Protein AF-A0A956S5B0-F1 (afdb_monomer)

pLDDT: mean 70.95, std 14.26, range [40.69, 93.38]

Solvent-accessible surface area (backbone atoms only — not comparable to full-atom values): 7089 Å² total; per-residue (Å²): 135,54,72,69,58,54,52,59,51,52,63,72,41,64,66,35,75,62,47,86,40,82,86,48,58,55,83,52,74,64,41,53,55,21,19,76,57,30,13,37,21,35,34,30,48,21,89,66,59,63,68,65,48,52,72,68,37,77,82,51,85,85,69,52,80,87,71,43,57,55,57,28,72,55,91,40,70,67,60,47,50,52,51,52,54,50,61,73,67,53,52,71,69,57,52,50,51,48,15,51,54,18,29,54,49,32,61,71,66,64,26,72,69,46,52,50,52,49,48,62,69,72,76,104

Radius of gyration: 15.04 Å; Cα contacts (8 Å, |Δi|>4): 148; chains: 1; bounding box: 33×38×43 Å

Mean predicted aligned error: 8.7 Å

Structure (mmCIF, N/CA/C/O backbone):
data_AF-A0A956S5B0-F1
#
_entry.id   AF-A0A956S5B0-F1
#
loop_
_atom_site.group_PDB
_atom_site.id
_atom_site.type_symbol
_atom_site.label_atom_id
_atom_site.label_alt_id
_atom_site.label_comp_id
_atom_site.label_asym_id
_atom_site.label_entity_id
_atom_site.label_seq_id
_atom_site.pdbx_PDB_ins_code
_atom_site.Cartn_x
_atom_site.Cartn_y
_atom_site.Cartn_z
_atom_site.occupancy
_atom_site.B_iso_or_equiv
_atom_site.auth_seq_id
_atom_site.auth_comp_id
_atom_site.auth_asym_id
_atom_site.auth_atom_id
_atom_site.pdbx_PDB_model_num
ATOM 1 N N . VAL A 1 1 ? -1.842 -23.746 3.520 1.00 68.19 1 VAL A N 1
ATOM 2 C CA . VAL A 1 1 ? -2.704 -22.700 2.929 1.00 68.19 1 VAL A CA 1
ATOM 3 C C . VAL A 1 1 ? -2.351 -22.608 1.459 1.00 68.19 1 VAL A C 1
ATOM 5 O O . VAL A 1 1 ? -1.166 -22.553 1.149 1.00 68.19 1 VAL A O 1
ATOM 8 N N . SER A 1 2 ? -3.331 -22.702 0.570 1.00 86.69 2 SER A N 1
ATOM 9 C CA . SER A 1 2 ? -3.128 -22.567 -0.876 1.00 86.69 2 SER A CA 1
ATOM 10 C C . SER A 1 2 ? -3.031 -21.095 -1.295 1.00 86.69 2 SER A C 1
ATOM 12 O O . SER A 1 2 ? -3.563 -20.217 -0.619 1.00 86.69 2 SER A O 1
ATOM 14 N N . ASN A 1 3 ? -2.403 -20.813 -2.441 1.00 75.88 3 ASN A N 1
ATOM 15 C CA . ASN A 1 3 ? -2.327 -19.443 -2.973 1.00 75.88 3 ASN A CA 1
ATOM 16 C C . ASN A 1 3 ? -3.719 -18.840 -3.225 1.00 75.88 3 ASN A C 1
ATOM 18 O O . ASN A 1 3 ? -3.921 -17.650 -3.009 1.00 75.88 3 ASN A O 1
ATOM 22 N N . VAL A 1 4 ? -4.693 -19.662 -3.628 1.00 83.69 4 VAL A N 1
ATOM 23 C CA . VAL A 1 4 ? -6.085 -19.228 -3.823 1.00 83.69 4 VAL A CA 1
ATOM 24 C C . VAL A 1 4 ? -6.693 -18.747 -2.505 1.00 83.69 4 VAL A C 1
ATOM 26 O O . VAL A 1 4 ? -7.272 -17.666 -2.457 1.00 83.69 4 VAL A O 1
ATOM 29 N N . GLU A 1 5 ? -6.510 -19.502 -1.419 1.00 85.38 5 GLU A N 1
ATOM 30 C CA . GLU A 1 5 ? -6.993 -19.104 -0.091 1.00 85.38 5 GLU A CA 1
ATOM 31 C C . GLU A 1 5 ? -6.327 -17.814 0.401 1.00 85.38 5 GLU A C 1
ATOM 33 O O . GLU A 1 5 ? -7.009 -16.945 0.939 1.00 85.38 5 GLU A O 1
ATOM 38 N N . VAL A 1 6 ? -5.021 -17.646 0.165 1.00 79.94 6 VAL A N 1
ATOM 39 C CA . VAL A 1 6 ? -4.300 -16.409 0.515 1.00 79.94 6 VAL A CA 1
ATOM 40 C C . VAL A 1 6 ? -4.884 -15.202 -0.222 1.00 79.94 6 VAL A C 1
ATOM 42 O O . VAL A 1 6 ? -5.093 -14.155 0.389 1.00 79.94 6 VAL A O 1
ATOM 45 N N . MET A 1 7 ? -5.196 -15.338 -1.513 1.00 79.00 7 MET A N 1
ATOM 46 C CA . MET A 1 7 ? -5.800 -14.249 -2.287 1.00 79.00 7 MET A CA 1
ATOM 47 C C . MET A 1 7 ? -7.208 -13.901 -1.801 1.00 79.00 7 MET A C 1
ATOM 49 O O . MET A 1 7 ? -7.549 -12.723 -1.699 1.00 79.00 7 MET A O 1
ATOM 53 N N . GLU A 1 8 ? -8.016 -14.899 -1.442 1.00 85.00 8 GLU A N 1
ATOM 54 C CA . GLU A 1 8 ? -9.342 -14.664 -0.860 1.00 85.00 8 GLU A CA 1
ATOM 55 C C . GLU A 1 8 ? -9.275 -13.968 0.504 1.00 85.00 8 GLU A C 1
ATOM 57 O O . GLU A 1 8 ? -10.153 -13.169 0.834 1.00 85.00 8 GLU A O 1
ATOM 62 N N . TRP A 1 9 ? -8.228 -14.213 1.293 1.00 83.38 9 TRP A N 1
ATOM 63 C CA . TRP A 1 9 ? -8.003 -13.478 2.539 1.00 83.38 9 TRP A CA 1
ATOM 64 C C . TRP A 1 9 ? -7.612 -12.022 2.282 1.00 83.38 9 TRP A C 1
ATOM 66 O O . TRP A 1 9 ? -8.147 -11.130 2.939 1.00 83.38 9 TRP A O 1
ATOM 76 N N . LYS A 1 10 ? -6.753 -11.758 1.290 1.00 79.75 10 LYS A N 1
ATOM 77 C CA . LYS A 1 10 ? -6.334 -10.391 0.928 1.00 79.75 10 LYS A CA 1
ATOM 78 C C . LYS A 1 10 ? -7.498 -9.517 0.465 1.00 79.75 10 LYS A C 1
ATOM 80 O O . LYS A 1 10 ? -7.599 -8.372 0.893 1.00 79.75 10 LYS A O 1
ATOM 85 N N . LYS A 1 11 ? -8.441 -10.076 -0.301 1.00 82.19 11 LYS A N 1
ATOM 86 C CA . LYS A 1 11 ? -9.677 -9.378 -0.715 1.00 82.19 11 LYS A CA 1
ATOM 87 C C . LYS A 1 11 ? -10.553 -8.913 0.452 1.00 82.19 11 LYS A C 1
ATOM 89 O O . LYS A 1 11 ? -11.370 -8.018 0.284 1.00 82.19 11 LYS A O 1
ATOM 94 N N . ARG A 1 12 ? -10.431 -9.552 1.620 1.00 84.25 12 ARG A N 1
ATOM 95 C CA . ARG A 1 12 ? -11.205 -9.221 2.828 1.00 84.25 12 ARG A CA 1
ATOM 96 C C . ARG A 1 12 ? -10.456 -8.283 3.769 1.00 84.25 12 ARG A C 1
ATOM 98 O O . ARG A 1 12 ? -11.062 -7.760 4.701 1.00 84.25 12 ARG A O 1
ATOM 105 N N . ALA A 1 13 ? -9.153 -8.114 3.571 1.00 83.44 13 ALA A N 1
ATOM 106 C CA . ALA A 1 13 ? -8.345 -7.236 4.395 1.00 83.44 13 ALA A CA 1
ATOM 107 C C . ALA A 1 13 ? -8.644 -5.767 4.062 1.00 83.44 13 ALA A C 1
ATOM 109 O O . ALA A 1 13 ? -8.920 -5.414 2.921 1.00 83.44 13 ALA A O 1
ATOM 110 N N . VAL A 1 14 ? -8.568 -4.891 5.060 1.00 80.19 14 VAL A N 1
ATOM 111 C CA . VAL A 1 14 ? -8.583 -3.433 4.836 1.00 80.19 14 VAL A CA 1
ATOM 112 C C . VAL A 1 14 ? -7.152 -2.912 4.756 1.00 80.19 14 VAL A C 1
ATOM 114 O O . VAL A 1 14 ? -6.838 -2.067 3.925 1.00 80.19 14 VAL A O 1
ATOM 117 N N . ILE A 1 15 ? -6.274 -3.476 5.586 1.00 82.12 15 ILE A N 1
ATOM 118 C CA . ILE A 1 15 ? -4.868 -3.107 5.704 1.00 82.12 15 ILE A CA 1
ATOM 119 C C . ILE A 1 15 ? -4.027 -4.324 5.319 1.00 82.12 15 ILE A C 1
ATOM 121 O O . ILE A 1 15 ? -4.243 -5.419 5.842 1.00 82.12 15 ILE A O 1
ATOM 125 N N . ASN A 1 16 ? -3.067 -4.131 4.420 1.00 82.38 16 ASN A N 1
ATOM 126 C CA . ASN A 1 16 ? -2.046 -5.115 4.088 1.00 82.38 16 ASN A CA 1
ATOM 127 C C . ASN A 1 16 ? -0.700 -4.619 4.623 1.00 82.38 16 ASN A C 1
ATOM 129 O O . ASN A 1 16 ? -0.218 -3.567 4.212 1.00 82.38 16 ASN A O 1
ATOM 133 N N . ILE A 1 17 ? -0.107 -5.369 5.549 1.00 79.19 17 ILE A N 1
ATOM 134 C CA . ILE A 1 17 ? 1.226 -5.082 6.076 1.00 79.19 17 ILE A CA 1
ATOM 135 C C . ILE A 1 17 ? 2.195 -5.999 5.340 1.00 79.19 17 ILE A C 1
ATOM 137 O O . ILE A 1 17 ? 2.167 -7.209 5.558 1.00 79.19 17 ILE A O 1
ATOM 141 N N . ASP A 1 18 ? 3.018 -5.426 4.464 1.00 73.50 18 ASP A N 1
ATOM 142 C CA . ASP A 1 18 ? 3.985 -6.193 3.681 1.00 73.50 18 ASP A CA 1
ATOM 143 C C . ASP A 1 18 ? 5.207 -6.523 4.550 1.00 73.50 18 ASP A C 1
ATOM 145 O O . ASP A 1 18 ? 5.270 -7.598 5.144 1.00 73.50 18 ASP A O 1
ATOM 149 N N . GLN A 1 19 ? 6.137 -5.577 4.730 1.00 66.06 19 GLN A N 1
ATOM 150 C CA . GLN A 1 19 ? 7.245 -5.693 5.685 1.00 66.06 19 GLN A CA 1
ATOM 151 C C . GLN A 1 19 ? 7.755 -4.324 6.153 1.00 66.06 19 GLN A C 1
ATOM 153 O O . GLN A 1 19 ? 7.770 -3.356 5.393 1.00 66.06 19 GLN A O 1
ATOM 158 N N . PHE A 1 20 ? 8.278 -4.279 7.386 1.00 63.09 20 PHE A N 1
ATOM 159 C CA . PHE A 1 20 ? 9.313 -3.317 7.767 1.00 63.09 20 PHE A CA 1
ATOM 160 C C . PHE A 1 20 ? 10.682 -3.965 7.511 1.00 63.09 20 PHE A C 1
ATOM 162 O O . PHE A 1 20 ? 11.072 -4.882 8.23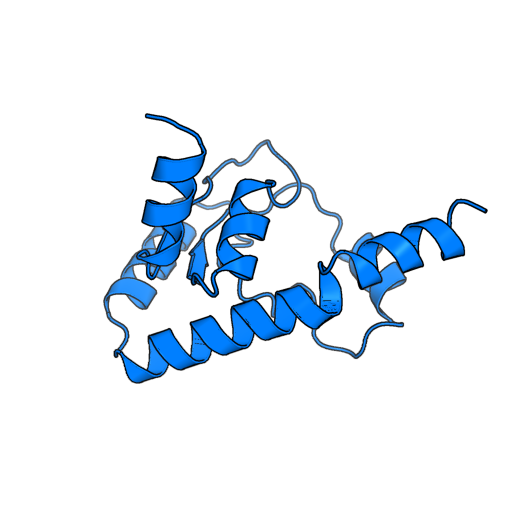5 1.00 63.09 20 PHE A O 1
ATOM 169 N N . ASN A 1 21 ? 11.426 -3.510 6.502 1.00 65.00 21 ASN A N 1
ATOM 170 C CA . ASN A 1 21 ? 12.773 -4.005 6.231 1.00 65.00 21 ASN A CA 1
ATOM 171 C C . ASN A 1 21 ? 13.719 -2.876 5.799 1.00 65.00 21 ASN A C 1
ATOM 173 O O . ASN A 1 21 ? 13.607 -2.342 4.700 1.00 65.00 21 ASN A O 1
ATOM 177 N N . THR A 1 22 ? 14.694 -2.543 6.652 1.00 60.78 22 THR A N 1
ATOM 178 C CA . THR A 1 22 ? 15.687 -1.477 6.410 1.00 60.78 22 THR A CA 1
ATOM 179 C C . THR A 1 22 ? 16.706 -1.794 5.317 1.00 60.78 22 THR A C 1
ATOM 181 O O . THR A 1 22 ? 17.440 -0.899 4.907 1.00 60.78 22 THR A O 1
ATOM 184 N N . THR A 1 23 ? 16.761 -3.046 4.854 1.00 61.38 23 THR A N 1
ATOM 185 C CA . THR A 1 23 ? 17.796 -3.562 3.942 1.00 61.38 23 THR A CA 1
ATOM 186 C C . THR A 1 23 ? 17.276 -3.941 2.556 1.00 61.38 23 THR A C 1
ATOM 188 O O . THR A 1 23 ? 18.073 -4.120 1.638 1.00 61.38 23 THR A O 1
ATOM 191 N N . VAL A 1 24 ? 15.956 -4.042 2.376 1.00 59.00 24 VAL A N 1
ATOM 192 C CA . VAL A 1 24 ? 15.327 -4.381 1.091 1.00 59.00 24 VAL A CA 1
ATOM 193 C C . VAL A 1 24 ? 14.846 -3.108 0.408 1.00 59.00 24 VAL A C 1
ATOM 195 O O . VAL A 1 24 ? 14.195 -2.273 1.033 1.00 59.00 24 VAL A O 1
ATOM 198 N N . GLY A 1 25 ? 15.198 -2.946 -0.870 1.00 53.97 25 GLY A N 1
ATOM 199 C CA . GLY A 1 25 ? 14.730 -1.833 -1.688 1.00 53.97 25 GLY A CA 1
ATOM 200 C C . GLY A 1 25 ? 13.590 -2.207 -2.625 1.00 53.97 25 GLY A C 1
ATOM 201 O O . GLY A 1 25 ? 13.594 -3.306 -3.171 1.00 53.97 25 GLY A O 1
ATOM 202 N N . ASN A 1 26 ? 12.679 -1.254 -2.848 1.00 58.28 26 ASN A N 1
ATOM 203 C CA . ASN A 1 26 ? 11.423 -1.364 -3.609 1.00 58.28 26 ASN A CA 1
ATOM 204 C C . ASN A 1 26 ? 10.252 -2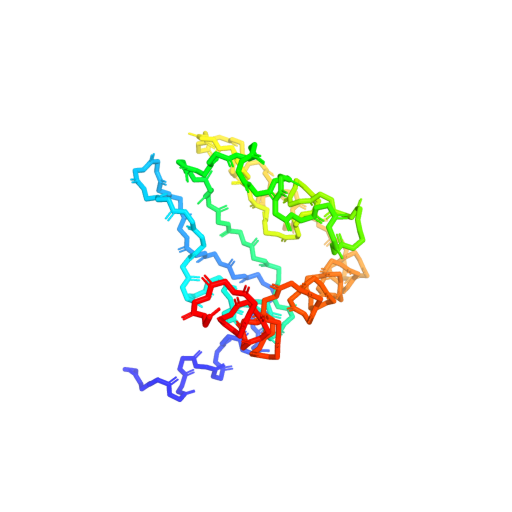.072 -2.902 1.00 58.28 26 ASN A C 1
ATOM 206 O O . ASN A 1 26 ? 10.403 -2.698 -1.858 1.00 58.28 26 ASN A O 1
ATOM 210 N N . PHE A 1 27 ? 9.065 -1.939 -3.503 1.00 64.50 27 PHE A N 1
ATOM 211 C CA . PHE A 1 27 ? 7.852 -2.654 -3.112 1.00 64.50 27 PHE A CA 1
ATOM 212 C C . PHE A 1 27 ? 7.945 -4.131 -3.500 1.00 64.50 27 PHE A C 1
ATOM 214 O O . PHE A 1 27 ? 8.327 -4.464 -4.626 1.00 64.50 27 PHE A O 1
ATOM 221 N N . GLY A 1 28 ? 7.568 -5.017 -2.579 1.00 66.38 28 GLY A N 1
ATOM 222 C CA . GLY A 1 28 ? 7.393 -6.432 -2.878 1.00 66.38 28 GLY A CA 1
ATOM 223 C C . GLY A 1 28 ? 6.166 -6.679 -3.760 1.00 66.38 28 GLY A C 1
ATOM 224 O O . GLY A 1 28 ? 5.251 -5.856 -3.841 1.00 66.38 28 GLY A O 1
ATOM 225 N N . ILE A 1 29 ? 6.108 -7.857 -4.388 1.00 73.00 29 ILE A N 1
ATOM 226 C CA . ILE A 1 29 ? 4.917 -8.308 -5.132 1.00 73.00 29 ILE A CA 1
ATOM 227 C C . ILE A 1 29 ? 3.659 -8.293 -4.248 1.00 73.00 29 ILE A C 1
ATOM 229 O O . ILE A 1 29 ? 2.566 -7.972 -4.700 1.00 73.00 29 ILE A O 1
ATOM 233 N N . THR A 1 30 ? 3.835 -8.546 -2.957 1.00 76.69 30 THR A N 1
ATOM 234 C CA . THR A 1 30 ? 2.822 -8.539 -1.901 1.00 76.69 30 THR A CA 1
ATOM 235 C C . THR A 1 30 ? 2.209 -7.161 -1.650 1.00 76.69 30 THR A C 1
ATOM 237 O O . THR A 1 30 ? 1.002 -7.086 -1.404 1.00 76.69 30 THR A O 1
ATOM 240 N N . SER A 1 31 ? 2.992 -6.082 -1.761 1.00 79.50 31 SER A N 1
ATOM 241 C CA . SER A 1 31 ? 2.488 -4.702 -1.754 1.00 79.50 31 SER A CA 1
ATOM 242 C C . SER A 1 31 ? 1.616 -4.418 -2.978 1.00 79.50 31 SER A C 1
ATOM 244 O O . SER A 1 31 ? 0.512 -3.897 -2.836 1.00 79.50 31 SER A O 1
ATOM 246 N N . ILE A 1 32 ? 2.061 -4.824 -4.173 1.00 78.19 32 ILE A N 1
ATOM 247 C CA . ILE A 1 32 ? 1.297 -4.643 -5.422 1.00 78.19 32 ILE A CA 1
ATOM 248 C C . ILE A 1 32 ? -0.025 -5.417 -5.364 1.00 78.19 32 ILE A C 1
ATOM 250 O O . ILE A 1 32 ? -1.078 -4.880 -5.695 1.00 78.19 32 ILE A O 1
ATOM 254 N N . GLU A 1 33 ? 0.005 -6.659 -4.881 1.00 79.94 33 GLU A N 1
ATOM 255 C CA . GLU A 1 33 ? -1.197 -7.463 -4.646 1.00 79.94 33 GLU A CA 1
ATOM 256 C C . GLU A 1 33 ? -2.167 -6.787 -3.669 1.00 79.94 33 GLU A C 1
ATOM 258 O O . GLU A 1 33 ? -3.380 -6.906 -3.836 1.00 79.94 33 GLU A O 1
ATOM 263 N N . GLY A 1 34 ? 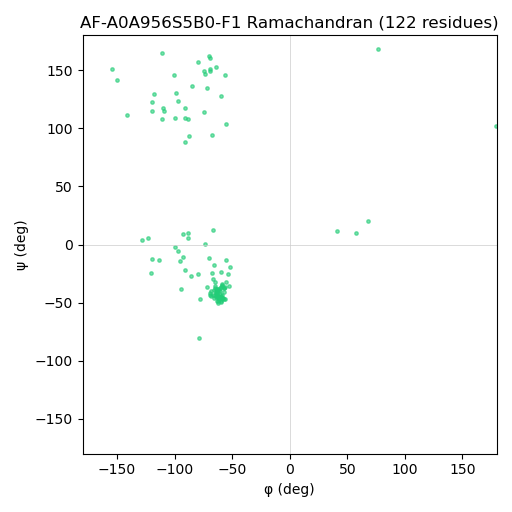-1.652 -6.068 -2.668 1.00 81.56 34 GLY A N 1
ATOM 264 C CA . GLY A 1 34 ? -2.473 -5.252 -1.778 1.00 81.56 34 GLY A CA 1
ATOM 265 C C . GLY A 1 34 ? -3.203 -4.142 -2.528 1.00 81.56 34 GLY A C 1
ATOM 266 O O . GLY A 1 34 ? -4.422 -4.020 -2.432 1.00 81.56 34 GLY A O 1
ATOM 267 N N . LEU A 1 35 ? -2.470 -3.378 -3.336 1.00 78.75 35 LEU A N 1
ATOM 268 C CA . LEU A 1 35 ? -3.044 -2.272 -4.102 1.00 78.75 35 LEU A CA 1
ATOM 269 C C . LEU A 1 35 ? -4.087 -2.738 -5.130 1.00 78.75 35 LEU A C 1
ATOM 271 O O . LEU A 1 35 ? -5.125 -2.097 -5.274 1.00 78.75 35 LEU A O 1
ATOM 275 N N . ILE A 1 36 ? -3.861 -3.879 -5.794 1.00 81.62 36 ILE A N 1
ATOM 276 C CA . ILE A 1 36 ? -4.818 -4.482 -6.745 1.00 81.62 36 ILE A CA 1
ATOM 277 C C . ILE A 1 36 ? -6.177 -4.742 -6.089 1.00 81.62 36 ILE A C 1
ATOM 279 O O . ILE A 1 36 ? -7.216 -4.586 -6.725 1.00 81.62 36 ILE A O 1
ATOM 283 N N . ASN A 1 37 ? -6.174 -5.146 -4.819 1.00 82.00 37 ASN A N 1
ATOM 284 C CA . ASN A 1 37 ? -7.393 -5.415 -4.060 1.00 82.00 37 ASN A CA 1
ATOM 285 C C . ASN A 1 37 ? -7.938 -4.163 -3.348 1.00 82.00 37 ASN A C 1
ATOM 287 O O . ASN A 1 37 ? -8.885 -4.274 -2.571 1.00 82.00 37 ASN A O 1
ATOM 291 N N . GLY A 1 38 ? -7.344 -2.986 -3.579 1.00 75.19 38 GLY A N 1
ATOM 292 C CA . GLY A 1 38 ? -7.701 -1.744 -2.896 1.00 75.19 38 GLY A CA 1
ATOM 293 C C . GLY A 1 38 ? -7.351 -1.750 -1.406 1.00 75.19 38 GLY A C 1
ATOM 294 O O . GLY A 1 38 ? -7.935 -0.988 -0.641 1.00 75.19 38 GLY A O 1
ATOM 295 N N . ASN A 1 39 ? -6.440 -2.609 -0.946 1.00 82.19 39 ASN A N 1
ATOM 296 C CA . ASN A 1 39 ? -5.998 -2.565 0.444 1.00 82.19 39 ASN A CA 1
ATOM 297 C C . ASN A 1 39 ? -5.170 -1.297 0.697 1.00 82.19 39 ASN A C 1
ATOM 299 O O . ASN A 1 39 ? -4.415 -0.848 -0.166 1.00 82.19 39 ASN A O 1
ATOM 303 N N . ILE A 1 40 ? -5.230 -0.788 1.926 1.00 80.06 40 ILE A N 1
ATOM 304 C CA . ILE A 1 40 ? -4.265 0.191 2.430 1.00 80.06 40 ILE A CA 1
ATOM 305 C C . ILE A 1 40 ? -2.965 -0.560 2.707 1.00 80.06 40 ILE A C 1
ATOM 307 O O . ILE A 1 40 ? -2.930 -1.441 3.568 1.00 80.06 40 ILE A O 1
ATOM 311 N N . VAL A 1 41 ? -1.905 -0.256 1.964 1.00 79.31 41 VAL A N 1
ATOM 312 C CA . VAL A 1 41 ? -0.643 -1.000 2.058 1.00 79.31 41 VAL A CA 1
ATOM 313 C C . VAL A 1 41 ? 0.331 -0.265 2.968 1.00 79.31 41 VAL A C 1
ATOM 315 O O . VAL A 1 41 ? 0.680 0.884 2.716 1.00 79.31 41 VAL A O 1
ATOM 318 N N . LEU A 1 42 ? 0.807 -0.942 4.011 1.00 78.19 42 LEU A N 1
ATOM 319 C CA . LEU A 1 42 ? 1.851 -0.454 4.906 1.00 78.19 42 LEU A CA 1
ATOM 320 C C . LEU A 1 42 ? 3.124 -1.262 4.661 1.00 78.19 42 LEU A C 1
ATOM 322 O O . LEU A 1 42 ? 3.173 -2.472 4.891 1.00 78.19 42 LEU A O 1
ATOM 326 N N . SER A 1 43 ? 4.158 -0.5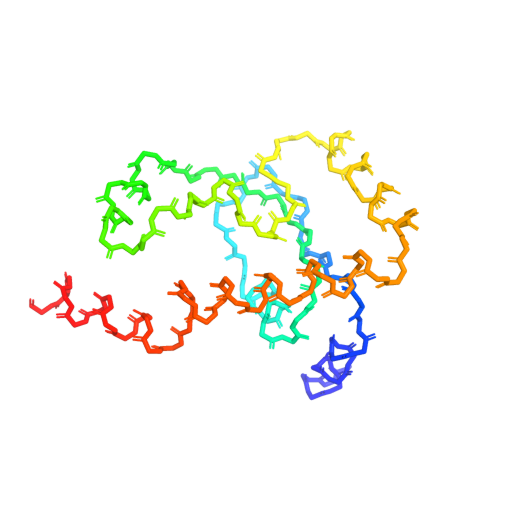88 4.176 1.00 74.50 43 SER A N 1
ATOM 327 C CA . SER A 1 43 ? 5.434 -1.188 3.787 1.00 74.50 43 SER A CA 1
ATOM 328 C C . SER A 1 43 ? 6.530 -0.166 4.002 1.00 74.50 43 SER A C 1
ATOM 330 O O . SER A 1 43 ? 6.321 0.999 3.664 1.00 74.50 43 SER A O 1
ATOM 332 N N . THR A 1 44 ? 7.711 -0.588 4.466 1.00 66.19 44 THR A N 1
ATOM 333 C CA . THR A 1 44 ? 8.869 0.305 4.409 1.00 66.19 44 THR A CA 1
ATOM 334 C C . THR A 1 44 ? 9.586 0.263 3.085 1.00 66.19 44 THR A C 1
ATOM 336 O O . THR A 1 44 ? 9.807 -0.789 2.491 1.00 66.19 44 THR A O 1
ATOM 339 N N . TYR A 1 45 ? 9.936 1.452 2.614 1.00 61.16 45 TYR A N 1
ATOM 340 C CA . TYR A 1 45 ? 10.608 1.651 1.346 1.00 61.16 45 TYR A CA 1
ATOM 341 C C . TYR A 1 45 ? 12.037 2.119 1.600 1.00 61.16 45 TYR A C 1
ATOM 343 O O . TYR A 1 45 ? 12.268 3.254 2.017 1.00 61.16 45 TYR A O 1
ATOM 351 N N . ASN A 1 46 ? 13.013 1.243 1.363 1.00 55.19 46 ASN A N 1
ATOM 352 C CA . ASN A 1 46 ? 14.430 1.584 1.471 1.00 55.19 46 ASN A CA 1
ATOM 353 C C . ASN A 1 46 ? 15.105 1.599 0.098 1.00 55.19 46 ASN A C 1
ATOM 355 O O . ASN A 1 46 ? 14.560 1.126 -0.888 1.00 55.19 46 ASN A O 1
ATOM 359 N N . HIS A 1 47 ? 16.296 2.192 0.020 1.00 49.91 47 HIS A N 1
ATOM 360 C CA . HIS A 1 47 ? 17.209 2.111 -1.134 1.00 49.91 47 HIS A CA 1
ATOM 361 C C . HIS A 1 47 ? 16.704 2.563 -2.504 1.00 49.91 47 HIS A C 1
ATOM 363 O O . HIS A 1 47 ? 17.418 2.408 -3.493 1.00 49.91 47 HIS A O 1
ATOM 369 N N . VAL A 1 48 ? 15.541 3.191 -2.581 1.00 52.16 48 VAL A N 1
ATOM 370 C CA . VAL A 1 48 ? 15.100 3.763 -3.839 1.00 52.16 48 VAL A CA 1
ATOM 371 C C . VAL A 1 48 ? 15.564 5.193 -3.917 1.00 52.16 48 VAL A C 1
ATOM 373 O O . VAL A 1 48 ? 15.199 6.053 -3.113 1.00 52.16 48 VAL A O 1
ATOM 376 N N . ASN A 1 49 ? 16.396 5.435 -4.917 1.00 48.72 49 ASN A N 1
ATOM 377 C CA . ASN A 1 49 ? 16.805 6.766 -5.274 1.00 48.72 49 ASN A CA 1
ATOM 378 C C . ASN A 1 49 ? 15.573 7.503 -5.819 1.00 48.72 49 ASN A C 1
ATOM 380 O O . ASN A 1 49 ? 15.223 7.377 -6.990 1.00 48.72 49 ASN A O 1
ATOM 384 N N . LEU A 1 50 ? 14.877 8.248 -4.954 1.00 47.06 50 LEU A N 1
ATOM 385 C CA . LEU A 1 50 ? 13.692 9.038 -5.317 1.00 47.06 50 LEU A CA 1
ATOM 386 C C . LEU A 1 50 ? 13.973 9.979 -6.502 1.00 47.06 50 LEU A C 1
ATOM 388 O O . LEU A 1 50 ? 13.066 10.279 -7.269 1.00 47.06 50 LEU A O 1
ATOM 392 N N . ILE A 1 51 ? 15.243 10.360 -6.686 1.00 40.69 51 ILE A N 1
ATOM 393 C CA . ILE A 1 51 ? 15.767 11.129 -7.820 1.00 40.69 51 ILE A CA 1
ATOM 394 C C . ILE A 1 51 ? 15.669 10.361 -9.151 1.00 40.69 51 ILE A C 1
ATOM 396 O O . ILE A 1 51 ? 15.385 10.966 -10.183 1.00 40.69 51 ILE A O 1
ATOM 400 N N . ASP A 1 52 ? 15.896 9.046 -9.163 1.00 45.22 52 ASP A N 1
ATOM 401 C CA . ASP A 1 52 ? 15.829 8.235 -10.390 1.00 45.22 52 ASP A CA 1
ATOM 402 C C . ASP A 1 52 ? 14.388 7.899 -10.769 1.00 45.22 52 ASP A C 1
ATOM 404 O O . ASP A 1 52 ? 14.067 7.734 -11.947 1.00 45.22 52 ASP A O 1
ATOM 408 N N . ILE A 1 53 ? 13.492 7.877 -9.784 1.00 46.66 53 ILE A N 1
ATOM 409 C CA . ILE A 1 53 ? 12.069 7.754 -10.061 1.00 46.66 53 ILE A CA 1
ATOM 410 C C . ILE A 1 53 ? 11.485 9.091 -10.521 1.00 46.66 53 ILE A C 1
ATOM 412 O O . ILE A 1 53 ? 10.835 9.120 -11.563 1.00 46.66 53 ILE A O 1
ATOM 416 N N . SER A 1 54 ? 11.773 10.212 -9.854 1.00 42.22 54 SER A N 1
ATOM 417 C CA . SER A 1 54 ? 11.272 11.518 -10.302 1.00 42.22 54 SER A CA 1
ATOM 418 C C . SER A 1 54 ? 11.698 11.840 -11.742 1.00 42.22 54 SER A C 1
ATOM 420 O O . SER A 1 54 ? 10.886 12.325 -12.520 1.00 42.22 54 SER A O 1
ATOM 422 N N . LYS A 1 55 ? 12.927 11.470 -12.142 1.00 44.53 55 LYS A N 1
ATOM 423 C CA . LYS A 1 55 ? 13.430 11.659 -13.517 1.00 44.53 55 LYS A CA 1
ATOM 424 C C . LYS A 1 55 ? 12.712 10.819 -14.579 1.00 44.53 55 LYS A C 1
ATOM 426 O O . LYS A 1 55 ? 12.649 11.237 -15.731 1.00 44.53 55 LYS A O 1
ATOM 431 N N . ASN A 1 56 ? 12.189 9.645 -14.221 1.00 43.75 56 ASN A N 1
ATOM 432 C CA . ASN A 1 56 ? 11.435 8.787 -15.144 1.00 43.75 56 ASN A CA 1
ATOM 433 C C . ASN A 1 56 ? 9.923 9.078 -15.126 1.00 43.75 56 ASN A C 1
ATOM 435 O O . ASN A 1 56 ? 9.228 8.781 -16.098 1.00 43.75 56 ASN A O 1
ATOM 439 N N . TYR A 1 57 ? 9.420 9.683 -14.047 1.00 42.50 57 TYR A N 1
ATOM 440 C CA . TYR A 1 57 ? 7.994 9.920 -13.821 1.00 42.50 57 TYR A CA 1
ATOM 441 C C . TYR A 1 57 ? 7.533 11.343 -14.149 1.00 42.50 57 TYR A C 1
ATOM 443 O O . TYR A 1 57 ? 6.335 11.577 -14.153 1.00 42.50 57 TYR A O 1
ATOM 451 N N . ASP A 1 58 ? 8.409 12.265 -14.566 1.00 42.31 58 ASP A N 1
ATOM 452 C CA . ASP A 1 58 ? 7.989 13.561 -15.140 1.00 42.31 58 ASP A CA 1
ATOM 453 C C . ASP A 1 58 ? 7.032 13.415 -16.356 1.00 42.31 58 ASP A C 1
ATOM 455 O O . ASP A 1 58 ? 6.378 14.376 -16.764 1.00 42.31 58 ASP A O 1
ATOM 459 N N . LYS A 1 59 ? 6.903 12.203 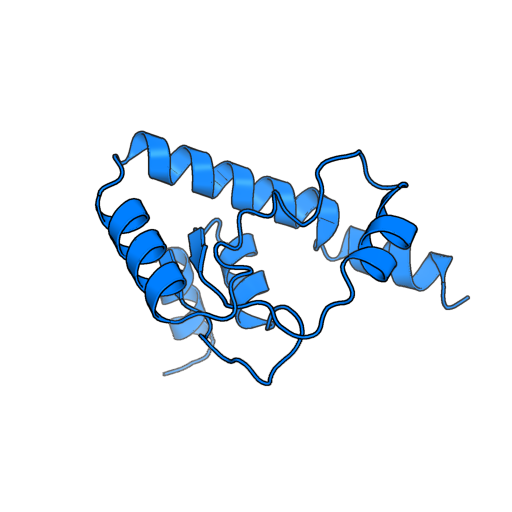-16.924 1.00 44.12 59 LYS A N 1
ATOM 460 C CA . LYS A 1 59 ? 5.954 11.842 -17.995 1.00 44.12 59 LYS A CA 1
ATOM 461 C C . LYS A 1 59 ? 4.606 11.275 -17.516 1.00 44.12 59 LYS A C 1
ATOM 463 O O . LYS A 1 59 ? 3.710 11.126 -18.346 1.00 44.12 59 LYS A O 1
ATOM 468 N N . ILE A 1 60 ? 4.448 10.945 -16.234 1.00 41.78 60 ILE A N 1
ATOM 469 C CA . ILE A 1 60 ? 3.225 10.374 -15.646 1.00 41.78 60 ILE A CA 1
ATOM 470 C C . ILE A 1 60 ? 2.764 11.376 -14.581 1.00 41.78 60 ILE A C 1
ATOM 472 O O . ILE A 1 60 ? 3.525 11.735 -13.693 1.00 41.78 60 ILE A O 1
ATOM 476 N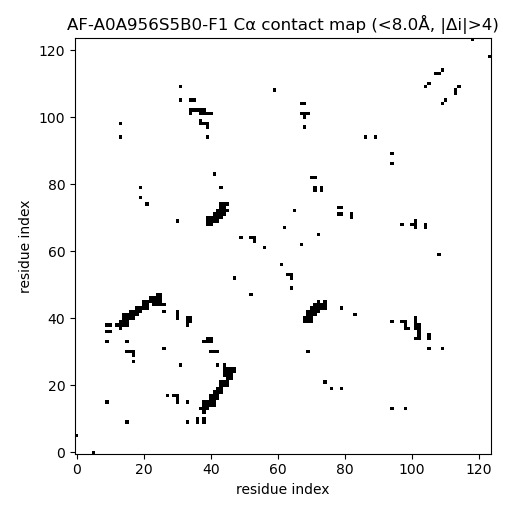 N . GLY A 1 61 ? 1.600 11.990 -14.772 1.00 41.22 61 GLY A N 1
ATOM 477 C CA . GLY A 1 61 ? 1.309 13.330 -14.263 1.00 41.22 61 GLY A CA 1
ATOM 478 C C . GLY A 1 61 ? 1.504 13.535 -12.757 1.00 41.22 61 GLY A C 1
ATOM 479 O O . GLY A 1 61 ? 0.622 13.217 -11.988 1.00 41.22 61 GLY A O 1
ATOM 480 N N . LYS A 1 62 ? 2.604 14.187 -12.358 1.00 42.84 62 LYS A N 1
ATOM 481 C CA . LYS A 1 62 ? 2.806 15.030 -11.153 1.00 42.84 62 LYS A CA 1
ATOM 482 C C . LYS A 1 62 ? 2.228 14.611 -9.782 1.00 42.84 62 LYS A C 1
ATOM 484 O O . LYS A 1 62 ? 2.332 15.422 -8.864 1.00 42.84 62 LYS A O 1
ATOM 489 N N . LYS A 1 63 ? 1.725 13.398 -9.560 1.00 46.19 63 LYS A N 1
ATOM 490 C CA . LYS A 1 63 ? 1.635 12.834 -8.210 1.00 46.19 63 LYS A CA 1
ATOM 491 C C . LYS A 1 63 ? 2.943 12.118 -7.929 1.00 46.19 63 LYS A C 1
ATOM 493 O O . LYS A 1 63 ? 3.286 11.111 -8.540 1.00 46.19 63 LYS A O 1
ATOM 498 N N . SER A 1 64 ? 3.738 12.730 -7.063 1.00 51.88 64 SER A N 1
ATOM 499 C CA . SER A 1 64 ? 5.028 12.192 -6.644 1.00 51.88 64 SER A CA 1
ATOM 500 C C . SER A 1 64 ? 4.839 10.789 -6.062 1.00 51.88 64 SER A C 1
ATOM 502 O O . SER A 1 64 ? 3.870 10.555 -5.350 1.00 51.88 64 SER A O 1
ATOM 504 N N . LEU A 1 65 ? 5.794 9.872 -6.248 1.00 50.31 65 LEU A N 1
ATOM 505 C CA . LEU A 1 65 ? 5.852 8.629 -5.461 1.00 50.31 65 LEU A CA 1
ATOM 506 C C . LEU A 1 65 ? 5.795 8.853 -3.942 1.00 50.31 65 LEU A C 1
ATOM 508 O O . LEU A 1 65 ? 5.501 7.932 -3.189 1.00 50.31 65 LEU A O 1
ATOM 512 N N . VAL A 1 66 ? 6.100 10.066 -3.485 1.00 48.94 66 VAL A N 1
ATOM 513 C CA . VAL A 1 66 ? 5.969 10.477 -2.083 1.00 48.94 66 VAL A CA 1
ATOM 514 C C . VAL A 1 66 ? 4.498 10.539 -1.640 1.00 48.94 66 VAL A C 1
ATOM 516 O O . VAL A 1 66 ? 4.214 10.372 -0.461 1.00 48.94 66 VAL A O 1
ATOM 519 N N . GLU A 1 67 ? 3.568 10.718 -2.578 1.00 52.56 67 GLU A N 1
ATOM 520 C CA . GLU A 1 67 ? 2.111 10.678 -2.379 1.00 52.56 67 GLU A CA 1
ATOM 521 C C . GLU A 1 67 ? 1.528 9.281 -2.640 1.00 52.56 67 GLU A C 1
ATOM 523 O O . GLU A 1 67 ? 0.312 9.110 -2.698 1.00 52.56 67 GLU A O 1
ATOM 528 N N . CYS A 1 68 ? 2.389 8.273 -2.812 1.00 60.53 68 CYS A N 1
ATOM 529 C CA . CYS A 1 68 ? 1.966 6.891 -2.931 1.00 60.53 68 CYS A CA 1
ATOM 530 C C . CYS A 1 68 ? 1.202 6.485 -1.657 1.00 60.53 68 CYS A C 1
ATOM 532 O O . CYS A 1 68 ? 1.765 6.586 -0.563 1.00 60.53 68 CYS A O 1
ATOM 534 N N . PRO A 1 69 ? -0.018 5.931 -1.763 1.00 59.25 69 PRO A N 1
ATOM 535 C CA . PRO A 1 69 ? -0.776 5.399 -0.623 1.00 59.25 69 PRO A CA 1
ATOM 536 C C . PRO A 1 69 ? -0.142 4.155 0.029 1.00 59.25 69 PRO A C 1
ATOM 538 O O . PRO A 1 69 ? -0.779 3.474 0.829 1.00 59.25 69 PRO A O 1
ATOM 541 N N . ILE A 1 70 ? 1.115 3.846 -0.313 1.00 60.94 70 ILE A N 1
ATOM 542 C CA . ILE A 1 70 ? 1.921 2.812 0.327 1.00 60.94 70 ILE A CA 1
ATOM 543 C C . ILE A 1 70 ? 2.615 3.476 1.515 1.00 60.94 70 ILE A C 1
ATOM 545 O O . ILE A 1 70 ? 3.653 4.130 1.385 1.00 60.94 70 ILE A O 1
ATOM 549 N N . ILE A 1 71 ? 2.004 3.382 2.686 1.00 60.28 71 ILE A N 1
ATOM 550 C CA . ILE A 1 71 ? 2.395 4.205 3.824 1.00 60.28 71 ILE A CA 1
ATOM 551 C C . ILE A 1 71 ? 3.454 3.457 4.648 1.00 60.28 71 ILE A C 1
ATOM 553 O O . ILE A 1 71 ? 3.142 2.726 5.578 1.00 60.28 71 ILE A O 1
ATOM 557 N N . ASP A 1 72 ? 4.726 3.643 4.286 1.00 60.09 72 ASP A N 1
ATOM 558 C CA . ASP A 1 72 ? 5.730 4.321 5.120 1.00 60.09 72 ASP A CA 1
ATOM 559 C C . ASP A 1 72 ? 7.118 4.369 4.445 1.00 60.09 72 ASP A C 1
ATOM 561 O O . ASP A 1 72 ? 7.907 3.439 4.503 1.00 60.09 72 ASP A O 1
ATOM 565 N N . ILE A 1 73 ? 7.501 5.507 3.867 1.00 57.25 73 ILE A N 1
ATOM 566 C CA . ILE A 1 73 ? 8.871 5.710 3.350 1.00 57.25 73 ILE A CA 1
ATOM 567 C C . ILE A 1 73 ? 9.926 5.905 4.456 1.00 57.25 73 ILE A C 1
ATOM 569 O O . ILE A 1 73 ? 11.094 6.175 4.167 1.00 57.25 73 ILE A O 1
ATOM 573 N N . SER A 1 74 ? 9.527 5.857 5.731 1.00 59.72 74 SER A N 1
ATOM 574 C CA . SER A 1 74 ? 10.457 6.044 6.835 1.00 59.72 74 SER A CA 1
ATOM 575 C C . SER A 1 74 ? 11.340 4.810 7.039 1.00 59.72 74 SER A C 1
ATOM 577 O O . SER A 1 74 ? 10.946 3.664 6.833 1.00 59.72 74 SER A O 1
ATOM 579 N N . LYS A 1 75 ? 12.564 5.053 7.513 1.00 67.00 75 LYS A N 1
ATOM 580 C CA . LYS A 1 75 ? 13.491 3.991 7.935 1.00 67.00 75 LYS A CA 1
ATOM 581 C C . LYS A 1 75 ? 13.315 3.599 9.404 1.00 67.00 75 LYS A C 1
ATOM 583 O O . LYS A 1 75 ? 14.177 2.928 9.964 1.00 67.00 75 LYS A O 1
ATOM 588 N N . SER A 1 76 ? 12.259 4.078 10.060 1.00 76.62 76 SER A N 1
ATOM 589 C CA . SER A 1 76 ? 12.115 4.020 11.511 1.00 76.62 76 SER A CA 1
ATOM 590 C C . SER A 1 76 ? 10.889 3.220 11.910 1.00 76.62 76 SER A C 1
ATOM 592 O O . SER A 1 76 ? 9.761 3.571 11.573 1.00 76.62 76 SER A O 1
ATOM 594 N N . VAL A 1 77 ? 11.120 2.182 12.713 1.00 77.69 77 VAL A N 1
ATOM 595 C CA . VAL A 1 77 ? 10.055 1.342 13.279 1.00 77.69 77 VAL A CA 1
ATOM 596 C C . VAL A 1 77 ? 9.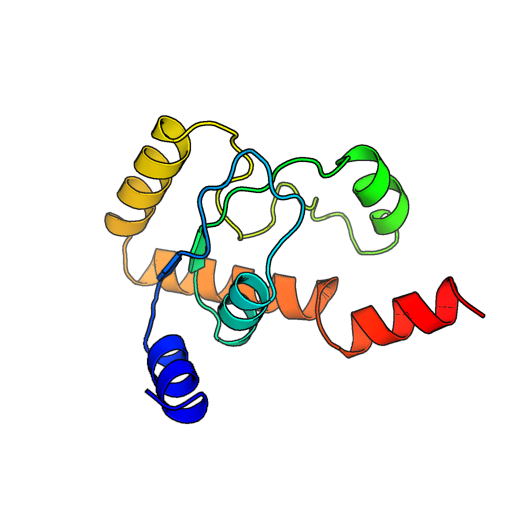045 2.182 14.061 1.00 77.69 77 VAL A C 1
ATOM 598 O O . VAL A 1 77 ? 7.846 1.924 13.998 1.00 77.69 77 VAL A O 1
ATOM 601 N N . ASN A 1 78 ? 9.506 3.219 14.767 1.00 82.19 78 ASN A N 1
ATOM 602 C CA . ASN A 1 78 ? 8.619 4.073 15.554 1.00 82.19 78 ASN A CA 1
ATOM 603 C C . ASN A 1 78 ? 7.662 4.869 14.660 1.00 82.19 78 ASN A C 1
ATOM 605 O O . ASN A 1 78 ? 6.476 4.938 14.958 1.00 82.19 78 ASN A O 1
ATOM 609 N N . TYR A 1 79 ? 8.151 5.431 13.551 1.00 78.00 79 TYR A N 1
ATOM 610 C CA . TYR A 1 79 ? 7.298 6.168 12.613 1.00 78.00 79 TYR A CA 1
ATOM 611 C C . TYR A 1 79 ? 6.316 5.239 11.892 1.00 78.00 79 TYR A C 1
ATOM 613 O O . TYR A 1 79 ? 5.142 5.585 11.766 1.00 78.00 79 TYR A O 1
ATOM 621 N N . PHE A 1 80 ? 6.764 4.041 11.503 1.00 79.00 80 PHE A N 1
ATOM 622 C CA . PHE A 1 80 ? 5.890 2.999 10.964 1.00 79.00 80 PHE A CA 1
ATOM 623 C C . PHE A 1 80 ? 4.754 2.652 11.941 1.00 79.00 80 PHE A C 1
ATOM 625 O O . PHE A 1 80 ? 3.586 2.614 11.560 1.00 79.00 80 PHE A O 1
ATOM 632 N N . THR A 1 81 ? 5.091 2.454 13.220 1.00 81.50 81 THR A N 1
ATOM 633 C CA . THR A 1 81 ? 4.123 2.100 14.271 1.00 81.50 81 THR A CA 1
ATOM 634 C C . THR A 1 81 ? 3.105 3.216 14.497 1.00 81.50 81 THR A C 1
ATOM 636 O O . THR A 1 81 ? 1.910 2.941 14.533 1.00 81.50 81 THR A O 1
ATOM 639 N N . ILE A 1 82 ? 3.553 4.474 14.575 1.00 83.94 82 ILE A N 1
ATOM 640 C CA . ILE A 1 82 ? 2.661 5.636 14.724 1.00 83.94 82 ILE A CA 1
ATOM 641 C C . ILE A 1 82 ? 1.659 5.700 13.565 1.00 83.94 82 ILE A C 1
ATOM 643 O O . ILE A 1 82 ? 0.462 5.829 13.798 1.00 83.94 82 ILE A O 1
ATOM 647 N N . LYS A 1 83 ? 2.123 5.530 12.323 1.00 79.62 83 LYS A N 1
ATOM 648 C CA . LYS A 1 83 ? 1.251 5.526 11.139 1.00 79.62 83 LYS A CA 1
ATOM 649 C C . LYS A 1 83 ? 0.243 4.383 11.153 1.00 79.62 83 LYS A C 1
ATOM 651 O O . LYS A 1 83 ? -0.926 4.593 10.842 1.00 79.62 83 LYS A O 1
ATOM 656 N N . LEU A 1 84 ? 0.671 3.179 11.533 1.00 82.44 84 LEU A N 1
ATOM 657 C CA . LEU A 1 84 ? -0.240 2.047 11.690 1.00 82.44 84 LEU A CA 1
ATOM 658 C C . LEU A 1 84 ? -1.323 2.357 12.735 1.00 82.44 84 LEU A C 1
ATOM 660 O O . LEU A 1 84 ? -2.501 2.104 12.487 1.00 82.44 84 LEU A O 1
ATOM 664 N N . GLU A 1 85 ? -0.946 2.932 13.879 1.00 86.44 85 GLU A N 1
ATOM 665 C CA . GLU A 1 85 ? -1.902 3.343 14.908 1.00 86.44 85 GLU A CA 1
ATOM 666 C C . GLU A 1 85 ? -2.871 4.425 14.422 1.00 86.44 85 GLU A C 1
ATOM 668 O O . GLU A 1 85 ? -4.046 4.386 14.784 1.00 86.44 85 GLU A O 1
ATOM 673 N N . GLU A 1 86 ? -2.403 5.387 13.625 1.00 86.06 86 GLU A N 1
ATOM 674 C CA . GLU A 1 86 ? -3.245 6.421 13.017 1.00 86.06 86 GLU A CA 1
ATOM 675 C C . GLU A 1 86 ? -4.282 5.801 12.079 1.00 86.06 86 GLU A C 1
ATOM 677 O O . GLU A 1 86 ? -5.471 6.069 12.237 1.00 86.06 86 GLU A O 1
ATOM 682 N N . VAL A 1 87 ? -3.865 4.903 11.178 1.00 84.62 87 VAL A N 1
ATOM 683 C CA . VAL A 1 87 ? -4.782 4.187 10.273 1.00 84.62 87 VAL A CA 1
ATOM 684 C C . VAL A 1 87 ? -5.800 3.360 11.061 1.00 84.62 87 VAL A C 1
ATOM 686 O O . VAL A 1 87 ? -6.982 3.358 10.729 1.00 84.62 87 VAL A O 1
ATOM 689 N N . CYS A 1 88 ? -5.385 2.709 12.151 1.00 85.25 88 CYS A N 1
ATOM 690 C CA . CYS A 1 88 ? -6.299 1.940 13.003 1.00 85.25 88 CYS A CA 1
ATOM 691 C C . CYS A 1 88 ? -7.345 2.806 13.731 1.00 85.25 88 CYS A C 1
ATOM 693 O O . CYS A 1 88 ? -8.340 2.268 14.216 1.00 85.25 88 CYS A O 1
ATOM 695 N N . LYS A 1 89 ? -7.126 4.123 13.832 1.00 90.94 89 LYS A N 1
ATOM 696 C CA . LYS A 1 89 ? -8.047 5.086 14.460 1.00 90.94 89 LYS A CA 1
ATOM 697 C C . LYS A 1 89 ? -8.938 5.812 13.443 1.00 90.94 89 LYS A C 1
ATOM 699 O O . LYS A 1 89 ? -9.812 6.567 13.863 1.00 90.94 89 LYS A O 1
ATOM 704 N N . MET A 1 90 ? -8.728 5.601 12.142 1.00 89.38 90 MET A N 1
ATOM 705 C CA . MET A 1 90 ? -9.510 6.243 11.086 1.00 89.38 90 MET A CA 1
ATOM 706 C C . MET A 1 90 ? -10.950 5.731 11.040 1.00 89.38 90 MET A C 1
ATOM 708 O O . MET A 1 90 ? -11.258 4.578 11.353 1.00 89.38 90 MET A O 1
ATOM 712 N N . THR A 1 91 ? -11.841 6.606 10.593 1.00 93.38 91 THR A N 1
ATOM 713 C CA . THR A 1 91 ? -13.225 6.267 10.276 1.00 93.38 91 THR A CA 1
ATOM 714 C C . THR A 1 91 ? -13.306 5.376 9.039 1.00 93.38 91 THR A C 1
ATOM 716 O O . THR A 1 91 ? -12.398 5.315 8.206 1.00 93.38 91 THR A O 1
ATOM 719 N N . LYS A 1 92 ? -14.439 4.688 8.880 1.00 88.94 92 LYS A N 1
ATOM 720 C CA . LYS A 1 92 ? -14.696 3.854 7.702 1.00 88.94 92 LYS A CA 1
ATOM 721 C C . LYS A 1 92 ? -14.603 4.667 6.407 1.00 88.94 92 LYS A C 1
ATOM 723 O O . LYS A 1 92 ? -14.071 4.175 5.416 1.00 88.94 92 LYS A O 1
ATOM 728 N N . GLU A 1 93 ? -15.122 5.889 6.410 1.00 91.50 93 GLU A N 1
ATOM 729 C CA . GLU A 1 93 ? -15.135 6.790 5.260 1.00 91.50 93 GLU A CA 1
ATOM 730 C C . GLU A 1 93 ? -13.714 7.191 4.841 1.00 91.50 93 GLU A C 1
ATOM 732 O O . GLU A 1 93 ? -13.396 7.174 3.652 1.00 91.50 93 GLU A O 1
ATOM 737 N N . GLU A 1 94 ? -12.842 7.484 5.808 1.00 88.38 94 GLU A N 1
ATOM 738 C CA . GLU A 1 94 ? -11.425 7.775 5.559 1.00 88.38 94 GLU A CA 1
ATOM 739 C C . GLU A 1 94 ? -10.690 6.557 4.990 1.00 88.38 94 GLU A C 1
ATOM 741 O O . GLU A 1 94 ? -9.967 6.681 4.002 1.00 88.38 94 GLU A O 1
ATOM 746 N N . LEU A 1 95 ? -10.934 5.366 5.548 1.00 85.56 95 LEU A N 1
ATOM 747 C CA . LEU A 1 95 ? -10.336 4.121 5.059 1.00 85.56 95 LEU A CA 1
ATOM 748 C C . LEU A 1 95 ? -10.775 3.800 3.621 1.00 85.56 95 LEU A C 1
ATOM 750 O O . LEU A 1 95 ? -9.950 3.399 2.803 1.00 85.56 95 LEU A O 1
ATOM 754 N N . ILE A 1 96 ? -12.054 4.017 3.286 1.00 86.19 96 ILE A N 1
ATOM 755 C CA . ILE A 1 96 ? -12.567 3.855 1.915 1.00 86.19 96 ILE A CA 1
ATOM 756 C C . ILE A 1 96 ? -11.890 4.843 0.968 1.00 86.19 96 ILE A C 1
ATOM 758 O O . ILE A 1 96 ? -11.493 4.463 -0.132 1.00 86.19 96 ILE A O 1
ATOM 762 N N . LYS A 1 97 ? -11.733 6.103 1.385 1.00 85.94 97 LYS A N 1
ATOM 763 C CA . LYS A 1 97 ? -11.071 7.117 0.565 1.00 85.94 97 LYS A CA 1
ATOM 764 C C . LYS A 1 97 ? -9.628 6.716 0.240 1.00 85.94 97 LYS A C 1
ATOM 766 O O . LYS A 1 97 ? -9.256 6.717 -0.929 1.00 85.94 97 LYS A O 1
ATOM 771 N N . ILE A 1 98 ? -8.853 6.306 1.245 1.00 82.5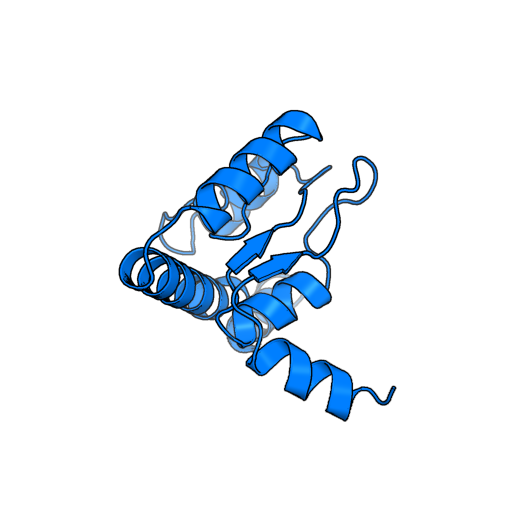0 98 ILE A N 1
ATOM 772 C CA . ILE A 1 98 ? -7.459 5.867 1.055 1.00 82.50 98 ILE A CA 1
ATOM 773 C C . ILE A 1 98 ? -7.397 4.603 0.188 1.00 82.50 98 ILE A C 1
ATOM 775 O O . ILE A 1 98 ? -6.518 4.479 -0.661 1.00 82.50 98 ILE A O 1
ATOM 779 N N . SER A 1 99 ? -8.335 3.671 0.368 1.00 82.44 99 SER A N 1
ATOM 780 C CA . SER A 1 99 ? -8.457 2.459 -0.452 1.00 82.44 99 SER A CA 1
ATOM 781 C C . SER A 1 99 ? -8.658 2.781 -1.940 1.00 82.44 99 SER A C 1
ATOM 783 O O . SER A 1 99 ? -7.956 2.227 -2.788 1.00 82.44 99 SER A O 1
ATOM 785 N N . ILE A 1 100 ? -9.549 3.728 -2.259 1.00 84.25 100 ILE A N 1
ATOM 786 C CA . ILE A 1 100 ? -9.774 4.200 -3.636 1.00 84.25 100 ILE A CA 1
ATOM 787 C C . ILE A 1 100 ? -8.504 4.850 -4.189 1.00 84.25 100 ILE A C 1
ATOM 789 O O . ILE A 1 100 ? -8.049 4.481 -5.267 1.00 84.25 100 ILE A O 1
ATOM 793 N N . GLU A 1 101 ? -7.883 5.750 -3.424 1.00 79.88 101 GLU A N 1
ATOM 794 C CA . GLU A 1 101 ? -6.640 6.415 -3.831 1.00 79.88 101 GLU A CA 1
ATOM 795 C C . GLU A 1 101 ? -5.502 5.405 -4.078 1.00 79.88 101 GLU A C 1
ATOM 797 O O . GLU A 1 101 ? -4.724 5.565 -5.019 1.00 79.88 101 GLU A O 1
ATOM 802 N N . SER A 1 102 ? -5.432 4.336 -3.274 1.00 77.19 102 SER A N 1
ATOM 803 C CA . SER A 1 102 ? -4.472 3.228 -3.420 1.00 77.19 102 SER A CA 1
ATOM 804 C C . SER A 1 102 ? -4.670 2.465 -4.727 1.00 77.19 102 SER A C 1
ATOM 806 O O . SER A 1 102 ? -3.700 2.160 -5.426 1.00 77.19 102 SER A O 1
ATOM 808 N N . TYR A 1 103 ? -5.923 2.176 -5.073 1.00 80.75 103 TYR A N 1
ATOM 809 C CA . TYR A 1 103 ? -6.264 1.505 -6.322 1.00 80.75 103 TYR A CA 1
ATOM 810 C C . TYR A 1 103 ? -6.000 2.395 -7.544 1.00 80.75 103 TYR A C 1
ATOM 812 O O . TYR A 1 103 ? -5.389 1.937 -8.511 1.00 80.75 103 TYR A O 1
ATOM 820 N N . ASP A 1 104 ? -6.387 3.671 -7.487 1.00 79.81 104 ASP A N 1
ATOM 821 C CA . ASP A 1 104 ? -6.144 4.640 -8.562 1.00 79.81 104 ASP A CA 1
ATOM 822 C C . ASP A 1 104 ? -4.645 4.777 -8.851 1.00 79.81 104 ASP A C 1
ATOM 824 O O . ASP A 1 104 ? -4.218 4.728 -10.007 1.00 79.81 104 ASP A O 1
ATOM 828 N N . TYR A 1 105 ? -3.832 4.848 -7.794 1.00 77.19 105 TYR A N 1
ATOM 829 C CA . TYR A 1 105 ? -2.379 4.843 -7.904 1.00 77.19 105 TYR A CA 1
ATOM 830 C C . TYR A 1 105 ? -1.861 3.571 -8.603 1.00 77.19 105 TYR A C 1
ATOM 832 O O . TYR A 1 105 ? -1.032 3.647 -9.512 1.00 77.19 105 TYR A O 1
ATOM 840 N N . TYR A 1 106 ? -2.358 2.386 -8.233 1.00 79.50 106 TYR A N 1
ATOM 841 C CA . TYR A 1 106 ? -1.974 1.150 -8.918 1.00 79.50 106 TYR A CA 1
ATOM 842 C C . TYR A 1 106 ? -2.308 1.190 -10.412 1.00 79.50 106 TYR A C 1
ATOM 844 O O . TYR A 1 106 ? -1.454 0.857 -11.237 1.00 79.50 106 TYR A O 1
ATOM 852 N N . ILE A 1 107 ? -3.521 1.615 -10.771 1.00 81.06 107 ILE A N 1
ATOM 853 C CA . ILE A 1 107 ? -3.954 1.689 -12.169 1.00 81.06 107 ILE A CA 1
ATOM 854 C C . ILE A 1 107 ? -3.049 2.621 -12.976 1.00 81.06 107 ILE A C 1
ATOM 856 O O . ILE A 1 10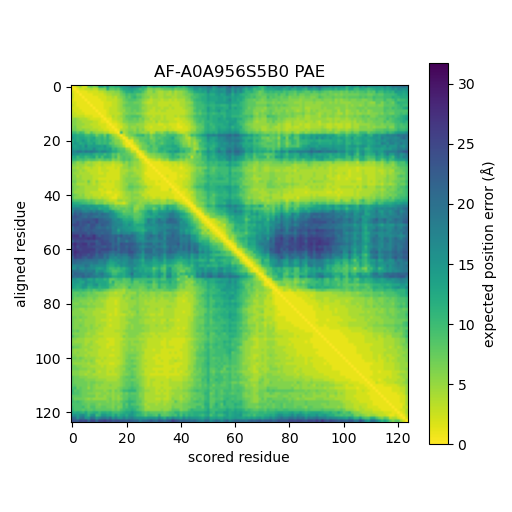7 ? -2.624 2.257 -14.078 1.00 81.06 107 ILE A O 1
ATOM 860 N N . GLU A 1 108 ? -2.718 3.780 -12.410 1.00 77.00 108 GLU A N 1
ATOM 861 C CA . GLU A 1 108 ? -1.931 4.816 -13.074 1.00 77.00 108 GLU A CA 1
ATOM 862 C C . GLU A 1 108 ? -0.446 4.450 -13.229 1.00 77.00 108 GLU A C 1
ATOM 864 O O . GLU A 1 108 ? 0.148 4.762 -14.263 1.00 77.00 108 GLU A O 1
ATOM 869 N N . TYR A 1 109 ? 0.152 3.764 -12.249 1.00 74.19 109 TYR A N 1
ATOM 870 C CA . TYR A 1 109 ? 1.614 3.617 -12.180 1.00 74.19 109 TYR A CA 1
ATOM 871 C C . TYR A 1 109 ? 2.133 2.175 -12.213 1.00 74.19 109 TYR A C 1
ATOM 873 O O . TYR A 1 109 ? 3.281 1.955 -12.597 1.00 74.19 109 TYR A O 1
ATOM 881 N N . MET A 1 110 ? 1.332 1.186 -11.812 1.00 73.88 110 MET A N 1
ATOM 882 C CA . MET A 1 110 ? 1.796 -0.197 -11.604 1.00 73.88 110 MET A CA 1
ATOM 883 C C . MET A 1 110 ? 0.953 -1.255 -12.321 1.00 73.88 110 MET A C 1
ATOM 885 O O . MET A 1 110 ? 1.213 -2.454 -12.187 1.00 73.88 110 MET A O 1
ATOM 889 N N . SER A 1 111 ? -0.042 -0.842 -13.104 1.00 76.88 111 SER A N 1
ATOM 890 C CA . SER A 1 111 ? -0.860 -1.766 -13.883 1.00 76.88 111 SER A CA 1
ATOM 891 C C . SER A 1 111 ? -0.028 -2.495 -14.949 1.00 76.88 111 SER A C 1
ATOM 893 O O . SER A 1 111 ? 0.958 -1.948 -15.456 1.00 76.88 111 SER A O 1
ATOM 895 N N . PRO A 1 112 ? -0.426 -3.715 -15.363 1.00 81.06 112 PRO A N 1
ATOM 896 C CA . PRO A 1 112 ? 0.268 -4.461 -16.409 1.00 81.06 112 PRO A CA 1
ATOM 897 C C . PRO A 1 112 ? 0.467 -3.658 -17.697 1.00 81.06 112 PRO A C 1
ATOM 899 O O . PRO A 1 112 ? 1.511 -3.772 -18.330 1.00 81.06 112 PRO A O 1
ATOM 902 N N . SER A 1 113 ? -0.495 -2.802 -18.059 1.00 77.88 113 SER A N 1
ATOM 903 C CA . SER A 1 113 ? -0.390 -1.891 -19.203 1.00 77.88 113 SER A CA 1
ATOM 904 C C . SER A 1 113 ? 0.723 -0.856 -19.049 1.00 77.88 113 SER A C 1
ATOM 906 O O . SER A 1 113 ? 1.434 -0.575 -20.011 1.00 77.88 113 SER A O 1
ATOM 908 N N . VAL A 1 114 ? 0.897 -0.296 -17.849 1.00 75.31 114 VAL A N 1
ATOM 909 C CA . VAL A 1 114 ? 1.959 0.682 -17.570 1.00 75.31 114 VAL A CA 1
ATOM 910 C C . VAL A 1 114 ? 3.321 -0.001 -17.603 1.00 75.31 114 VAL A C 1
ATOM 912 O O . VAL A 1 114 ? 4.249 0.501 -18.239 1.00 75.31 114 VAL A O 1
ATOM 915 N N . VAL A 1 115 ? 3.419 -1.187 -16.997 1.00 73.75 115 VAL A N 1
ATOM 916 C CA . VAL A 1 115 ? 4.630 -2.012 -17.031 1.00 73.75 115 VAL A CA 1
ATOM 917 C C . VAL A 1 115 ? 4.992 -2.380 -18.472 1.00 73.75 115 VAL A C 1
ATOM 919 O O . VAL A 1 115 ? 6.124 -2.150 -18.887 1.00 73.75 115 VAL A O 1
ATOM 922 N N . ALA A 1 116 ? 4.039 -2.873 -19.268 1.00 77.19 116 ALA A N 1
ATOM 923 C CA . ALA A 1 116 ? 4.263 -3.213 -20.674 1.00 77.19 116 ALA A CA 1
ATOM 924 C C . ALA A 1 116 ? 4.789 -2.013 -21.478 1.00 77.19 116 ALA A C 1
ATOM 926 O O . ALA A 1 116 ? 5.813 -2.122 -22.152 1.00 77.19 116 ALA A O 1
ATOM 927 N N . LYS A 1 117 ? 4.166 -0.838 -21.319 1.00 72.75 117 LYS A N 1
ATOM 928 C CA . LYS A 1 117 ? 4.600 0.405 -21.971 1.00 72.75 117 LYS A CA 1
ATOM 929 C C . LYS A 1 117 ? 6.025 0.810 -21.579 1.00 72.75 117 LYS A C 1
ATOM 931 O O . LYS A 1 117 ? 6.776 1.317 -22.415 1.00 72.75 117 LYS A O 1
ATOM 936 N N . PHE A 1 118 ? 6.414 0.602 -20.319 1.00 72.19 118 PHE A N 1
ATOM 937 C CA . PHE A 1 118 ? 7.786 0.848 -19.872 1.00 72.19 118 PHE A CA 1
ATOM 938 C C . PHE A 1 118 ? 8.791 -0.037 -20.622 1.00 72.19 118 PHE A C 1
ATOM 940 O O . PHE A 1 118 ? 9.800 0.485 -21.100 1.00 72.19 118 PHE A O 1
ATOM 947 N N . PHE A 1 119 ? 8.505 -1.337 -20.765 1.00 74.31 119 PHE A N 1
ATOM 948 C CA . PHE A 1 119 ? 9.353 -2.264 -21.523 1.00 74.31 119 PHE A CA 1
ATOM 949 C C . PHE A 1 119 ? 9.469 -1.850 -22.996 1.00 74.31 119 PHE A C 1
ATOM 951 O O . PHE A 1 119 ? 10.582 -1.751 -23.507 1.00 74.31 119 PHE A O 1
ATOM 958 N N . GLU A 1 120 ? 8.351 -1.525 -23.648 1.00 77.94 120 GLU A N 1
ATOM 959 C CA . GLU A 1 120 ? 8.333 -1.061 -25.045 1.00 77.94 120 GLU A CA 1
ATOM 960 C C . GLU A 1 120 ? 9.158 0.213 -25.266 1.00 77.94 120 GLU A C 1
ATOM 962 O O . GLU A 1 120 ? 9.769 0.379 -26.314 1.00 77.94 120 GLU A O 1
ATOM 967 N N . THR A 1 121 ? 9.175 1.120 -24.285 1.00 75.12 121 THR A N 1
ATOM 968 C CA . THR A 1 121 ? 9.826 2.431 -24.429 1.00 75.12 121 THR A CA 1
ATOM 969 C C . THR A 1 121 ? 11.325 2.406 -24.107 1.00 75.12 121 THR A C 1
ATOM 971 O O . THR A 1 121 ? 12.052 3.271 -24.587 1.00 75.12 121 THR A O 1
ATOM 974 N N . ASN A 1 122 ? 11.792 1.481 -23.260 1.00 69.19 122 ASN A N 1
ATOM 975 C CA . ASN A 1 122 ? 13.152 1.532 -22.694 1.00 69.19 122 ASN A CA 1
ATOM 976 C C . ASN A 1 122 ? 14.037 0.326 -23.035 1.00 69.19 122 ASN A C 1
ATOM 978 O O . ASN A 1 122 ? 15.233 0.367 -22.751 1.00 69.19 122 ASN A O 1
ATOM 982 N N . LEU A 1 123 ? 13.470 -0.758 -23.570 1.00 64.69 123 LEU A N 1
ATOM 983 C CA . LEU A 1 123 ? 14.199 -2.005 -23.833 1.00 64.69 123 LEU A CA 1
ATOM 984 C C . LEU A 1 123 ? 14.125 -2.456 -25.300 1.00 64.69 123 LEU A C 1
ATOM 986 O O . LEU A 1 123 ? 14.634 -3.531 -25.617 1.00 64.69 123 LEU A O 1
ATOM 990 N N . VAL A 1 124 ? 13.535 -1.631 -26.174 1.00 49.66 124 VAL A N 1
ATOM 991 C CA . VAL A 1 124 ? 13.511 -1.798 -27.637 1.00 49.66 124 VAL A CA 1
ATOM 992 C C . VAL A 1 124 ? 14.287 -0.668 -28.298 1.00 49.66 124 VAL A C 1
ATOM 994 O O . VAL A 1 124 ? 14.053 0.501 -27.918 1.00 49.66 124 VAL A O 1
#

Sequence (124 aa):
VSNVEVMEWKKRAVINIDQFNTTVGNFGITSIEGLINGNIVLSTYNHVNLIDISKNYDKIGKKSLVECPIIDISKSVNYFTIKLEEVCKMTKEELIKISIESYDYYIEYMSPSVVAKFFETNLV

Secondary structure (DSSP, 8-state):
--HHHHHHHHTT-SEEE----TT-BS--HHHHHHHHTT-EEE---BS--HHHHHHHHTTS-S--GGG-SB----S-HHHHHHHHHHHHTS-HHHHHHHHHHHHHHHHHHTSHHHHHHHHHHH--

Foldseek 3Di:
DDPVVVLVVLLVAQEQEDDLDQPDADDDPSQLSNLQSLHQAEYEHYDDPLVVVVVVCVVQPDPRCVNASHPDPDNDPVSSVVVVVVLVPDDPVVSNVSSVVSNVCCVRPPDPVNVVVVCVVPVD

Nearest PDB structures (foldseek):
  8rps-assembly1_C-2  TM=6.323E-01  e=6.559E+00  Homo sapiens
  8rpt-assembly1_B  TM=5.090E-01  e=5.480E+00  Homo sapiens
  2qll-assembly1_A  TM=3.827E-01  e=2.836E+00  Homo sapiens
  5ikp-assembly1_A  TM=3.188E-01  e=1.757E+00  Homo sapiens
  5iko-assembly1_A  TM=3.509E-01  e=3.394E+00  Homo sapiens